Protein AF-A0A9D8FLR9-F1 (afdb_monomer_lite)

Secondary structure (DSSP, 8-state):
-HHHHHHHHHHHHHHHHHHHHTT--SHHHHHHHHHHHHHHHHHHHHHS--

Foldseek 3Di:
DVQLVVLQVQLLVVLLVVQVVVVVPDPVSSVVSSVRSNVVSNVVSVPDDD

pLDDT: mean 95.05, std 5.32, range [70.12, 98.12]

Sequence (50 aa):
MLTILSFLFAGALSGVIIAYAMDMKTPKELLQGAAGGLIAGFLMAMMLPR

Radius of gyration: 11.43 Å; chains: 1; bounding box: 24×15×30 Å

Structure (mmCIF, N/CA/C/O backbone):
data_AF-A0A9D8FLR9-F1
#
_entry.id   AF-A0A9D8FLR9-F1
#
loop_
_atom_site.group_PDB
_atom_site.id
_atom_site.type_symbol
_atom_site.label_atom_id
_atom_site.label_alt_id
_atom_site.label_comp_id
_atom_site.label_asym_id
_atom_site.label_entity_id
_atom_site.label_seq_id
_atom_site.pdbx_PDB_ins_code
_atom_site.Cartn_x
_atom_site.Cartn_y
_atom_site.Cartn_z
_atom_site.occupancy
_atom_site.B_iso_or_equiv
_atom_site.auth_seq_id
_atom_site.auth_comp_id
_atom_site.auth_asym_id
_atom_site.auth_atom_id
_atom_site.pdbx_PDB_model_num
ATOM 1 N N . MET A 1 1 ? 6.883 3.766 -17.706 1.00 77.94 1 MET A N 1
ATOM 2 C CA . MET A 1 1 ? 6.020 4.656 -16.890 1.00 77.94 1 MET A CA 1
ATOM 3 C C . MET A 1 1 ? 4.800 3.922 -16.342 1.00 77.94 1 MET A C 1
ATOM 5 O O . MET A 1 1 ? 4.602 3.956 -15.136 1.00 77.94 1 MET A O 1
ATOM 9 N N . LEU A 1 2 ? 4.052 3.194 -17.184 1.00 89.19 2 LEU A N 1
ATOM 10 C CA . LEU A 1 2 ? 2.952 2.316 -16.750 1.00 89.19 2 LEU A CA 1
ATOM 11 C C . LEU A 1 2 ? 3.357 1.342 -15.634 1.00 89.19 2 LEU A C 1
ATOM 13 O O . LEU A 1 2 ? 2.676 1.299 -14.622 1.00 89.19 2 LEU A O 1
ATOM 17 N N . THR A 1 3 ? 4.504 0.664 -15.753 1.00 91.50 3 THR A N 1
ATOM 18 C CA . THR A 1 3 ? 5.004 -0.265 -14.723 1.00 91.50 3 THR A CA 1
ATOM 19 C C . THR A 1 3 ? 5.103 0.389 -13.346 1.00 91.50 3 THR A C 1
ATOM 21 O O . THR A 1 3 ? 4.555 -0.127 -12.382 1.00 91.50 3 THR A O 1
ATOM 24 N N . ILE A 1 4 ? 5.731 1.565 -13.251 1.00 93.00 4 ILE A N 1
ATOM 25 C CA . ILE A 1 4 ? 5.885 2.283 -11.978 1.00 93.00 4 ILE A CA 1
ATOM 26 C C . ILE A 1 4 ? 4.513 2.640 -11.398 1.00 93.00 4 ILE A C 1
ATOM 28 O O . ILE A 1 4 ? 4.276 2.405 -10.219 1.00 93.00 4 ILE A O 1
ATOM 32 N N . LEU A 1 5 ? 3.591 3.147 -12.223 1.00 93.75 5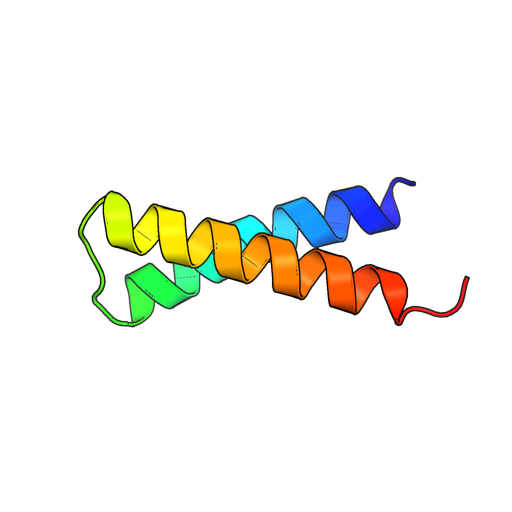 LEU A N 1
ATOM 33 C CA . LEU A 1 5 ? 2.231 3.456 -11.776 1.00 93.75 5 LEU A CA 1
ATOM 34 C C . LEU A 1 5 ? 1.507 2.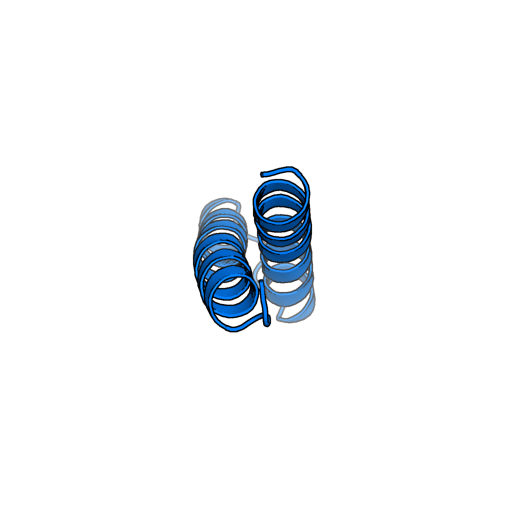203 -11.266 1.00 93.75 5 LEU A C 1
ATOM 36 O O . LEU A 1 5 ? 0.931 2.241 -10.183 1.00 93.75 5 LEU A O 1
ATOM 40 N N . SER A 1 6 ? 1.583 1.081 -11.987 1.00 94.75 6 SER A N 1
ATOM 41 C CA . SER A 1 6 ? 0.987 -0.191 -11.561 1.00 94.75 6 SER A CA 1
ATOM 42 C C . SER A 1 6 ? 1.528 -0.650 -10.207 1.00 94.75 6 SER A C 1
ATOM 44 O O . SER A 1 6 ? 0.748 -1.044 -9.344 1.00 94.75 6 SER A O 1
ATOM 46 N N . PHE A 1 7 ? 2.840 -0.543 -9.991 1.00 95.81 7 PHE A N 1
ATOM 47 C CA . PHE A 1 7 ? 3.475 -0.879 -8.717 1.00 95.81 7 PHE A CA 1
ATOM 48 C C . PHE A 1 7 ? 3.079 0.067 -7.581 1.00 95.81 7 PHE A C 1
ATOM 50 O O . PHE A 1 7 ? 2.889 -0.392 -6.459 1.00 95.81 7 PHE A O 1
ATOM 57 N N . LEU A 1 8 ? 2.908 1.363 -7.852 1.00 96.19 8 LEU A N 1
ATOM 58 C CA . LEU A 1 8 ? 2.424 2.323 -6.858 1.00 96.19 8 LEU A CA 1
ATOM 59 C C . LEU A 1 8 ? 0.991 2.003 -6.423 1.00 96.19 8 LEU A C 1
ATOM 61 O O . LEU A 1 8 ? 0.726 1.917 -5.228 1.00 96.19 8 LEU A O 1
ATOM 65 N N . PHE A 1 9 ? 0.074 1.775 -7.368 1.00 96.56 9 PHE A N 1
ATOM 66 C CA . PHE A 1 9 ? -1.316 1.436 -7.044 1.00 96.56 9 PHE A CA 1
ATOM 67 C C . PHE A 1 9 ? -1.430 0.083 -6.338 1.00 96.56 9 PHE A C 1
ATOM 69 O O . PHE A 1 9 ? -2.104 -0.017 -5.313 1.00 96.56 9 PHE A O 1
ATOM 76 N N . ALA A 1 10 ? -0.740 -0.943 -6.845 1.00 96.94 10 ALA A N 1
ATOM 77 C CA . ALA A 1 10 ? -0.711 -2.257 -6.211 1.00 96.94 10 ALA A CA 1
ATOM 78 C C . ALA A 1 10 ? -0.079 -2.191 -4.813 1.00 96.94 10 ALA A C 1
ATOM 80 O O . ALA A 1 10 ? -0.611 -2.777 -3.871 1.00 96.94 10 ALA A O 1
ATOM 81 N N . GLY A 1 11 ? 1.012 -1.437 -4.656 1.00 97.62 11 GLY A N 1
ATOM 82 C CA . GLY A 1 11 ? 1.672 -1.185 -3.378 1.00 97.62 11 GLY A CA 1
ATOM 83 C C . GLY A 1 11 ? 0.752 -0.494 -2.375 1.00 97.62 11 GLY A C 1
ATOM 84 O O . GLY A 1 11 ? 0.578 -0.984 -1.266 1.00 97.62 11 GLY A O 1
ATOM 85 N N . ALA A 1 12 ? 0.092 0.596 -2.772 1.00 97.94 12 ALA A N 1
ATOM 86 C CA . ALA A 1 12 ? -0.849 1.316 -1.914 1.00 97.94 12 ALA A CA 1
ATOM 87 C C . ALA A 1 12 ? -1.982 0.405 -1.421 1.00 97.94 12 ALA A C 1
ATOM 89 O O . ALA A 1 12 ? -2.262 0.334 -0.225 1.00 97.94 12 ALA A O 1
ATOM 90 N N . LEU A 1 13 ? -2.615 -0.317 -2.351 1.00 98.00 13 LEU A N 1
ATOM 91 C CA . LEU A 1 13 ? -3.749 -1.187 -2.057 1.00 98.00 13 LEU A CA 1
ATOM 92 C C . LEU A 1 13 ? -3.338 -2.353 -1.151 1.00 98.00 13 LEU A C 1
ATOM 94 O O . LEU A 1 13 ? -4.014 -2.636 -0.166 1.00 98.00 13 LEU A O 1
ATOM 98 N N . SER A 1 14 ? -2.207 -2.998 -1.447 1.00 97.88 14 SER A N 1
ATOM 99 C CA . SER A 1 14 ? -1.676 -4.082 -0.613 1.00 97.88 14 SER A CA 1
ATOM 100 C C . SER A 1 14 ? -1.299 -3.599 0.785 1.00 97.88 14 SER A C 1
ATOM 102 O O . SER A 1 14 ? -1.625 -4.276 1.754 1.00 97.88 14 SER A O 1
ATOM 104 N N . GLY A 1 15 ? -0.716 -2.406 0.919 1.00 97.81 15 GLY A N 1
ATOM 105 C CA . GLY A 1 15 ? -0.425 -1.801 2.218 1.00 97.81 15 GLY A CA 1
ATOM 106 C C . GLY A 1 15 ? -1.676 -1.564 3.070 1.00 97.81 15 GLY A C 1
ATOM 107 O O . GLY A 1 15 ? -1.675 -1.869 4.262 1.00 97.81 15 GLY A O 1
ATOM 108 N N . VAL A 1 16 ? -2.774 -1.100 2.460 1.00 97.94 16 VAL A N 1
ATOM 109 C CA . VAL A 1 16 ? -4.076 -0.967 3.144 1.00 97.94 16 VAL A CA 1
ATOM 110 C C . VAL A 1 16 ? -4.625 -2.329 3.559 1.00 97.94 16 VAL A C 1
ATOM 112 O O . VAL A 1 16 ? -5.068 -2.485 4.694 1.00 97.94 16 VAL A O 1
ATOM 115 N N . ILE A 1 17 ? -4.586 -3.320 2.663 1.00 97.94 17 ILE A N 1
ATOM 116 C CA . ILE A 1 17 ? -5.079 -4.677 2.941 1.00 97.94 17 ILE A CA 1
ATOM 117 C C . ILE A 1 17 ? -4.297 -5.307 4.097 1.00 97.94 17 ILE A C 1
ATOM 119 O O . ILE A 1 17 ? -4.905 -5.897 4.986 1.00 97.94 17 ILE A O 1
ATOM 123 N N . ILE A 1 18 ? -2.970 -5.158 4.117 1.00 97.69 18 ILE A N 1
ATOM 124 C CA . ILE A 1 18 ? -2.110 -5.675 5.188 1.00 97.69 18 ILE A CA 1
ATOM 125 C C . ILE A 1 18 ? -2.424 -4.978 6.512 1.00 97.69 18 ILE A C 1
ATOM 127 O O . ILE A 1 18 ? -2.632 -5.662 7.509 1.00 97.69 18 ILE A O 1
ATOM 131 N N . ALA A 1 19 ? -2.514 -3.643 6.530 1.00 97.75 19 ALA A N 1
ATOM 132 C CA . ALA A 1 19 ? -2.872 -2.903 7.741 1.00 97.75 19 ALA A CA 1
ATOM 133 C C . ALA A 1 19 ? -4.233 -3.361 8.290 1.00 97.75 19 ALA A C 1
ATOM 135 O O . ALA A 1 19 ? -4.355 -3.676 9.473 1.00 97.75 19 ALA A O 1
ATOM 136 N N . TYR A 1 20 ? -5.228 -3.507 7.413 1.00 96.88 20 TYR A N 1
ATOM 137 C CA . TYR A 1 20 ? -6.546 -4.011 7.787 1.00 96.88 20 TYR A CA 1
ATOM 138 C C . TYR A 1 20 ? -6.502 -5.457 8.313 1.00 96.88 20 TYR A C 1
ATOM 140 O O . TYR A 1 20 ? -7.159 -5.773 9.303 1.00 96.88 20 TYR A O 1
ATOM 148 N N . ALA A 1 21 ? -5.709 -6.333 7.688 1.00 97.75 21 ALA A N 1
ATOM 149 C CA . ALA A 1 21 ? -5.527 -7.722 8.116 1.00 97.75 21 ALA A CA 1
ATOM 150 C C . ALA A 1 21 ? -4.800 -7.848 9.466 1.00 97.75 21 ALA A C 1
ATOM 152 O O . ALA A 1 21 ? -5.010 -8.822 10.184 1.00 97.75 21 ALA A O 1
ATOM 153 N N . MET A 1 22 ? -3.982 -6.858 9.831 1.00 97.12 22 MET A N 1
ATOM 154 C CA . MET A 1 22 ? -3.333 -6.747 11.143 1.0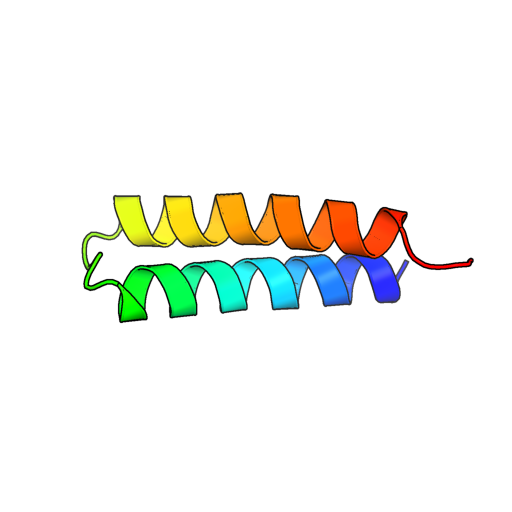0 97.12 22 MET A CA 1
ATOM 155 C C . MET A 1 22 ? -4.226 -6.091 12.208 1.00 97.12 22 MET A C 1
ATOM 157 O O . MET A 1 22 ? -3.735 -5.678 13.254 1.00 97.12 22 MET A O 1
ATOM 161 N N . ASP A 1 23 ? -5.530 -5.985 11.944 1.00 97.12 23 ASP A N 1
ATOM 162 C CA . ASP A 1 23 ? -6.530 -5.391 12.836 1.00 97.12 23 ASP A CA 1
ATOM 163 C C . ASP A 1 23 ? -6.301 -3.894 13.132 1.00 97.12 23 ASP A C 1
ATOM 165 O O . ASP A 1 23 ? -6.882 -3.326 14.058 1.00 97.12 23 ASP A O 1
ATOM 169 N N . MET A 1 24 ? -5.506 -3.215 12.295 1.00 96.25 24 MET A N 1
ATOM 170 C CA . MET A 1 24 ? -5.331 -1.767 12.342 1.00 96.25 24 MET A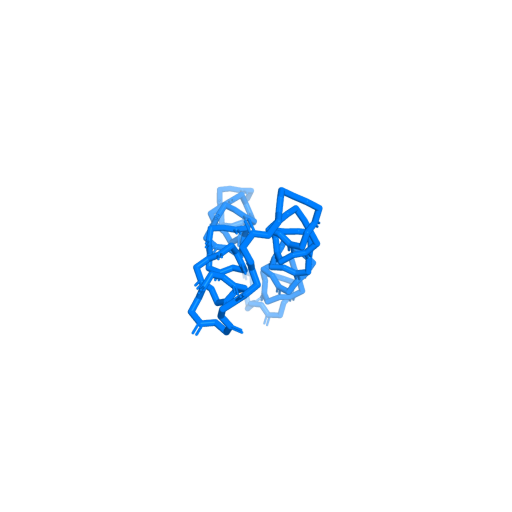 CA 1
ATOM 171 C C . MET A 1 24 ? -6.496 -1.091 11.615 1.00 96.25 24 MET A C 1
ATOM 173 O O . MET A 1 24 ? -6.500 -0.946 10.390 1.00 96.25 24 MET A O 1
ATOM 177 N N . LYS A 1 25 ? -7.541 -0.736 12.363 1.00 92.50 25 LYS A N 1
ATOM 178 C CA . LYS A 1 25 ? -8.834 -0.315 11.796 1.00 92.50 25 LYS A CA 1
ATOM 179 C C . LYS A 1 25 ? -9.061 1.187 11.781 1.00 92.50 25 LYS A C 1
ATOM 181 O O . LYS A 1 25 ? -10.054 1.639 11.208 1.00 92.50 25 LYS A O 1
ATOM 186 N N . THR A 1 26 ? -8.195 1.987 12.398 1.00 97.38 26 THR A N 1
ATOM 187 C CA . THR A 1 26 ? -8.396 3.435 12.367 1.00 97.38 26 THR A CA 1
ATOM 188 C C . THR A 1 26 ? -8.016 3.999 10.993 1.00 97.38 26 THR A C 1
ATOM 190 O O . THR A 1 26 ? -7.061 3.535 10.366 1.00 97.38 26 THR A O 1
ATOM 193 N N . PRO A 1 27 ? -8.696 5.059 10.516 1.00 96.19 27 PRO A N 1
ATOM 194 C CA . PRO A 1 27 ? -8.357 5.686 9.239 1.00 96.19 27 PRO A CA 1
ATOM 195 C C . PRO A 1 27 ? -6.890 6.128 9.146 1.00 96.19 27 PRO A C 1
ATOM 197 O O . PRO A 1 27 ? -6.298 6.084 8.072 1.00 96.19 27 PRO A O 1
ATOM 200 N N . LYS A 1 28 ? -6.286 6.532 10.273 1.00 97.50 28 LYS A N 1
ATOM 201 C CA . LYS 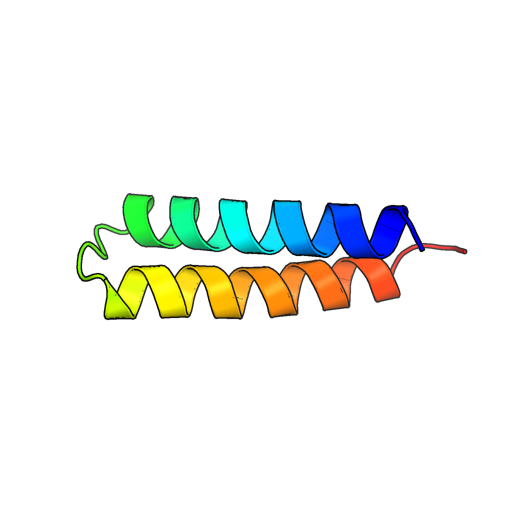A 1 28 ? -4.873 6.926 10.331 1.00 97.50 28 LYS A CA 1
ATOM 202 C C . LYS A 1 28 ? -3.941 5.745 10.079 1.00 97.50 28 LYS A C 1
ATOM 204 O O . LYS A 1 28 ? -2.995 5.893 9.314 1.00 97.50 28 LYS A O 1
ATOM 209 N N . GLU A 1 29 ? -4.209 4.593 10.684 1.00 97.25 29 GLU A N 1
ATOM 210 C CA . GLU A 1 29 ? -3.385 3.400 10.482 1.00 97.25 29 GLU A CA 1
ATOM 211 C C . GLU A 1 29 ? -3.531 2.851 9.062 1.00 97.25 29 GLU A C 1
ATOM 213 O O . GLU A 1 29 ? -2.538 2.490 8.440 1.00 97.25 29 GLU A O 1
ATOM 218 N N . LEU A 1 30 ? -4.744 2.865 8.502 1.00 97.50 30 LEU A N 1
ATOM 219 C CA . LEU A 1 30 ? -4.965 2.458 7.112 1.00 97.50 30 LEU A CA 1
ATOM 220 C C . LEU A 1 30 ? -4.245 3.388 6.126 1.00 97.50 30 LEU A C 1
ATOM 222 O O . LEU A 1 30 ? -3.649 2.914 5.161 1.00 97.50 30 LEU A O 1
ATOM 226 N N . LEU A 1 31 ? -4.234 4.701 6.385 1.00 97.69 31 LEU A N 1
ATOM 227 C CA . LEU A 1 31 ? -3.450 5.661 5.601 1.00 97.69 31 LEU A CA 1
ATOM 228 C C . LEU A 1 31 ? -1.939 5.436 5.748 1.00 97.69 31 LEU A C 1
ATOM 230 O O . LEU A 1 31 ? -1.211 5.559 4.765 1.00 97.69 31 LEU A O 1
ATOM 234 N N . GLN A 1 32 ? -1.460 5.079 6.943 1.00 97.31 32 GLN A N 1
ATOM 235 C CA . GLN A 1 32 ? -0.060 4.699 7.153 1.00 97.31 32 GLN A CA 1
ATOM 236 C C . GLN A 1 32 ? 0.292 3.408 6.406 1.00 97.31 32 GLN A C 1
ATOM 238 O O . GLN A 1 32 ? 1.336 3.355 5.757 1.00 97.31 32 GLN A O 1
ATOM 243 N N . GLY A 1 33 ? -0.597 2.413 6.417 1.00 97.88 33 GLY A N 1
ATOM 244 C CA . GLY A 1 33 ? -0.482 1.199 5.611 1.00 97.88 33 GLY A CA 1
ATOM 245 C C . GLY A 1 33 ? -0.402 1.513 4.119 1.00 97.88 33 GLY A C 1
ATOM 246 O O . GLY A 1 33 ? 0.517 1.056 3.443 1.00 97.88 33 GLY A O 1
ATOM 247 N N . ALA A 1 34 ? -1.294 2.369 3.612 1.00 98.12 34 ALA A N 1
ATOM 248 C CA . ALA A 1 34 ? -1.273 2.836 2.226 1.00 98.12 34 ALA A CA 1
ATOM 249 C C . ALA A 1 34 ? 0.046 3.536 1.864 1.00 98.12 34 ALA A C 1
ATOM 251 O O . ALA A 1 34 ? 0.628 3.266 0.815 1.00 98.12 34 ALA A O 1
ATOM 252 N N . ALA A 1 35 ? 0.531 4.428 2.734 1.00 98.00 35 ALA A N 1
ATOM 253 C CA . ALA A 1 35 ? 1.766 5.175 2.524 1.00 98.00 35 ALA A CA 1
ATOM 254 C C . ALA A 1 35 ? 3.002 4.261 2.535 1.00 98.00 35 ALA A C 1
ATOM 256 O O . ALA A 1 35 ? 3.848 4.359 1.647 1.00 98.00 35 ALA A O 1
ATOM 257 N N . GLY A 1 36 ? 3.084 3.329 3.490 1.00 97.69 36 GLY A N 1
ATOM 258 C CA . GLY A 1 36 ? 4.141 2.317 3.530 1.00 97.69 36 GLY A CA 1
ATOM 259 C C . GLY A 1 36 ? 4.115 1.417 2.293 1.00 97.69 36 GLY A C 1
ATOM 2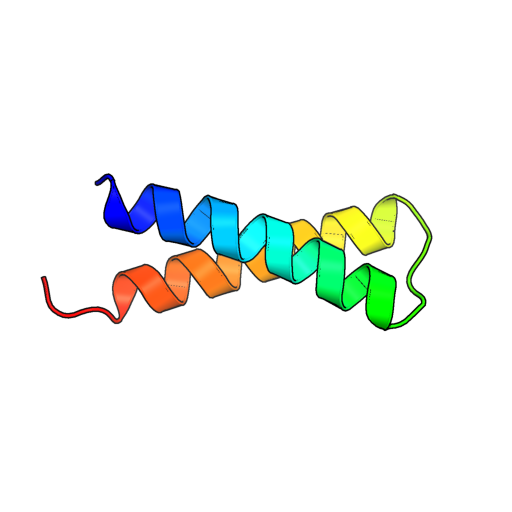60 O O . GLY A 1 36 ? 5.152 1.172 1.678 1.00 97.69 36 GLY A O 1
ATOM 261 N N . GLY A 1 37 ? 2.918 1.006 1.870 1.00 97.88 37 GLY A N 1
ATOM 262 C CA . GLY A 1 37 ? 2.698 0.240 0.648 1.00 97.88 37 GLY A CA 1
ATOM 263 C C . GLY A 1 37 ? 3.113 0.982 -0.626 1.00 97.88 37 GLY A C 1
ATOM 264 O O . GLY A 1 37 ? 3.759 0.394 -1.492 1.00 97.88 37 GLY A O 1
ATOM 265 N N . LEU A 1 38 ? 2.820 2.284 -0.736 1.00 97.94 38 LEU A N 1
ATOM 266 C CA . LEU A 1 38 ? 3.280 3.137 -1.842 1.00 97.94 38 LEU A CA 1
ATOM 267 C C . LEU A 1 38 ? 4.806 3.172 -1.938 1.00 97.94 38 LEU A C 1
ATOM 269 O O . LEU A 1 38 ? 5.358 3.008 -3.026 1.00 97.94 38 LEU A O 1
ATOM 273 N N . ILE A 1 39 ? 5.485 3.367 -0.806 1.00 97.44 39 ILE A N 1
ATOM 274 C CA . ILE A 1 39 ? 6.950 3.403 -0.748 1.00 97.44 39 ILE A CA 1
ATOM 275 C C . ILE A 1 39 ? 7.524 2.043 -1.157 1.00 97.44 39 ILE A C 1
ATOM 277 O O . ILE A 1 39 ? 8.410 1.984 -2.008 1.00 97.44 39 ILE A O 1
ATOM 281 N N . ALA A 1 40 ? 6.993 0.947 -0.610 1.00 97.25 40 ALA A N 1
ATOM 282 C CA . ALA A 1 40 ? 7.429 -0.402 -0.961 1.00 97.25 40 ALA A CA 1
ATOM 283 C C . ALA A 1 40 ? 7.220 -0.704 -2.456 1.00 97.25 40 ALA A C 1
ATOM 285 O O . ALA A 1 40 ? 8.136 -1.180 -3.125 1.00 97.25 40 ALA A O 1
ATOM 286 N N . GLY A 1 41 ? 6.047 -0.367 -3.001 1.00 96.56 41 GLY A N 1
ATOM 287 C CA . GLY A 1 41 ? 5.734 -0.520 -4.422 1.00 96.56 41 GLY A CA 1
ATOM 288 C C . GLY A 1 41 ? 6.682 0.279 -5.317 1.00 96.56 41 GLY A C 1
ATOM 289 O O . GLY A 1 41 ? 7.206 -0.256 -6.293 1.00 96.56 41 GLY A O 1
ATOM 290 N N . PHE A 1 42 ? 6.976 1.530 -4.953 1.00 95.88 42 PHE A N 1
ATOM 291 C CA . PHE A 1 42 ? 7.949 2.358 -5.666 1.00 95.88 42 PHE A CA 1
ATOM 292 C C . PHE A 1 42 ? 9.348 1.731 -5.682 1.00 95.88 42 PHE A C 1
ATOM 294 O O . PHE A 1 42 ? 9.965 1.630 -6.743 1.00 95.88 42 PHE A O 1
ATOM 301 N N . LEU A 1 43 ? 9.841 1.283 -4.523 1.00 96.19 43 LEU A N 1
ATOM 302 C CA . LEU A 1 43 ? 11.152 0.642 -4.412 1.00 96.19 43 LEU A CA 1
ATOM 303 C C . LEU A 1 43 ? 11.222 -0.631 -5.260 1.00 96.19 43 LEU A C 1
ATOM 305 O O . LEU A 1 43 ? 12.183 -0.807 -6.005 1.00 96.19 43 LEU A O 1
ATOM 309 N N . MET A 1 44 ? 10.181 -1.467 -5.229 1.00 94.88 44 MET A N 1
ATOM 310 C CA . MET A 1 44 ? 10.115 -2.663 -6.074 1.00 94.88 44 MET A CA 1
ATOM 311 C C . MET A 1 44 ? 10.140 -2.318 -7.565 1.00 94.88 44 MET A C 1
ATOM 313 O O . MET A 1 44 ? 10.886 -2.939 -8.319 1.00 94.88 44 MET A O 1
ATOM 317 N N . ALA A 1 45 ? 9.405 -1.288 -7.995 1.00 94.38 45 ALA A N 1
ATOM 318 C CA . ALA A 1 45 ? 9.429 -0.830 -9.385 1.00 94.38 45 ALA A CA 1
ATOM 319 C C . ALA A 1 45 ? 10.827 -0.380 -9.838 1.00 94.38 45 ALA A C 1
ATOM 321 O O . ALA A 1 45 ? 11.197 -0.574 -10.995 1.00 94.38 45 ALA A O 1
ATOM 322 N N . MET A 1 46 ? 11.609 0.214 -8.933 1.00 93.88 46 MET A N 1
ATOM 323 C CA . MET A 1 46 ? 12.980 0.654 -9.204 1.00 93.88 46 MET A CA 1
ATOM 324 C C . MET A 1 46 ? 13.985 -0.502 -9.283 1.00 93.88 46 MET A C 1
ATOM 326 O O . MET A 1 46 ? 15.040 -0.331 -9.892 1.00 93.88 46 MET A O 1
ATOM 330 N N . MET A 1 47 ? 13.662 -1.657 -8.695 1.00 93.62 47 MET A N 1
ATOM 331 C CA . MET A 1 47 ? 14.490 -2.868 -8.717 1.00 93.62 47 MET A CA 1
ATOM 332 C C . MET A 1 47 ? 14.249 -3.749 -9.952 1.00 93.62 47 MET A C 1
ATOM 334 O O . MET A 1 47 ? 15.015 -4.685 -10.180 1.00 93.62 47 MET A O 1
ATOM 338 N N . LEU A 1 48 ? 13.212 -3.477 -10.755 1.00 89.25 48 LEU A N 1
ATOM 339 C CA . LEU A 1 48 ? 12.968 -4.227 -11.987 1.00 89.25 48 LEU A CA 1
ATOM 340 C C . LEU A 1 48 ? 14.011 -3.909 -13.072 1.00 89.25 48 LEU A C 1
ATOM 342 O O . LEU A 1 48 ? 14.364 -2.738 -13.260 1.00 89.25 48 LEU A O 1
ATOM 346 N N . PRO A 1 49 ? 14.453 -4.923 -13.842 1.00 80.69 49 PRO A N 1
ATOM 347 C CA . PRO A 1 49 ? 15.190 -4.695 -15.080 1.00 80.69 49 PRO A CA 1
ATOM 348 C C . PRO A 1 49 ? 14.344 -3.841 -16.034 1.00 80.69 49 PRO A C 1
ATOM 350 O O . PRO A 1 49 ? 13.129 -4.038 -16.117 1.00 80.69 49 PRO A O 1
ATOM 353 N N . ARG A 1 50 ? 14.975 -2.877 -16.710 1.00 70.12 50 ARG A N 1
ATOM 354 C CA . ARG A 1 50 ? 14.298 -1.901 -17.577 1.00 70.12 50 ARG A CA 1
ATOM 355 C C . ARG A 1 50 ? 14.259 -2.341 -19.027 1.00 70.12 50 ARG A C 1
ATOM 357 O O . ARG A 1 50 ? 15.310 -2.823 -19.501 1.00 70.12 50 ARG A O 1
#